Protein AF-A0A6C0M3V6-F1 (afdb_monomer_lite)

Sequence (101 aa):
MEVSLEPFSDPSEGSTYETRILYTGLGRVNLHTRMLQYMQPLSNGCVYFRETPMPDGIVSRIYHTEYARVTEYTKPRRWKEVVGDKVFHFTVCGSLTPKQT

pLDDT: mean 81.58, std 15.35, range [33.03, 96.81]

Organism: NCBI:txid1070528

Secondary structure (DSSP, 8-state):
-----------S-EEEEEEEEEEETTEEEETTTTEEEEEEE-TTS-EEEEEEEPPSS----EEEEEEEEEEEETTTTEEEEEETTEEEEEE----------

Foldseek 3Di:
DDDPDDDDDDDPDWDKDKFKWFQAPQAIATPVVQWGWDWDQDPVRAIDIDIDHNDPDDSPDGPDMWIWIKIFGDPPGKMWIDTPPDIDIDGDPDDDDPPDD

Radius of gyration: 14.96 Å; chains: 1; bounding box: 40×27×36 Å

Structure (mmCIF, N/CA/C/O backbone):
data_AF-A0A6C0M3V6-F1
#
_entry.id   AF-A0A6C0M3V6-F1
#
loop_
_atom_site.group_PDB
_atom_site.id
_atom_site.type_symbol
_atom_site.label_atom_id
_atom_site.label_alt_id
_atom_site.label_comp_id
_atom_site.label_asym_id
_atom_site.label_entity_id
_atom_site.label_seq_id
_atom_site.pdbx_PDB_ins_code
_atom_site.Cartn_x
_atom_site.Cartn_y
_atom_site.Cartn_z
_atom_site.occupancy
_atom_site.B_iso_or_equiv
_atom_site.auth_seq_id
_atom_site.auth_comp_id
_atom_site.auth_asym_id
_atom_site.auth_atom_id
_atom_site.pdbx_PDB_model_num
ATOM 1 N N . MET A 1 1 ? -11.832 2.484 24.920 1.00 42.31 1 MET A N 1
ATOM 2 C CA . MET A 1 1 ? -12.353 3.382 23.870 1.00 42.31 1 MET A CA 1
ATOM 3 C C . MET A 1 1 ? -13.011 2.489 22.842 1.00 42.31 1 MET A C 1
ATOM 5 O O . MET A 1 1 ? -12.295 1.757 22.170 1.00 42.31 1 MET A O 1
ATOM 9 N N . GLU A 1 2 ? -14.340 2.457 22.800 1.00 33.03 2 GLU A N 1
ATOM 10 C CA . GLU A 1 2 ? -15.056 1.810 21.699 1.00 33.03 2 GLU A CA 1
ATOM 11 C C . GLU A 1 2 ? -14.841 2.652 20.443 1.00 33.03 2 GLU A C 1
ATOM 13 O O . GLU A 1 2 ? -15.177 3.835 20.407 1.00 33.03 2 GLU A O 1
ATOM 18 N N . VAL A 1 3 ? -14.197 2.059 19.442 1.00 43.19 3 VAL A N 1
ATOM 19 C CA . VAL A 1 3 ? -14.061 2.666 18.121 1.00 43.19 3 VAL A CA 1
ATOM 20 C C . VAL A 1 3 ? -15.356 2.355 17.385 1.00 43.19 3 VAL A C 1
ATOM 22 O O . VAL A 1 3 ? -15.568 1.225 16.954 1.00 43.19 3 VAL A O 1
ATOM 25 N N . SER A 1 4 ? -16.243 3.344 17.287 1.00 41.16 4 SER A N 1
ATOM 26 C CA . SER A 1 4 ? -17.413 3.240 16.419 1.00 41.16 4 SER A CA 1
ATOM 27 C C . SER A 1 4 ? -16.927 3.253 14.969 1.00 41.16 4 SER A C 1
ATOM 29 O O . SER A 1 4 ? -16.350 4.240 14.509 1.00 41.16 4 SER A O 1
ATOM 31 N N . LEU A 1 5 ? -17.076 2.127 14.273 1.00 48.38 5 LEU A N 1
ATOM 32 C CA . LEU A 1 5 ? -16.750 2.008 12.856 1.00 48.38 5 LEU A CA 1
ATOM 33 C C . LEU A 1 5 ? -17.940 2.540 12.058 1.00 48.38 5 LEU A C 1
ATOM 35 O O . LEU A 1 5 ? -18.924 1.830 11.859 1.00 48.38 5 LEU A O 1
ATOM 39 N N . GLU A 1 6 ? -17.872 3.795 11.617 1.00 55.53 6 GLU A N 1
ATOM 40 C CA . GLU A 1 6 ? -18.843 4.284 10.640 1.00 55.53 6 GLU A CA 1
ATOM 41 C C . GLU A 1 6 ? -18.707 3.510 9.318 1.00 55.53 6 GLU A C 1
ATOM 43 O O . GLU A 1 6 ? -17.590 3.144 8.929 1.00 55.53 6 GLU A O 1
ATOM 48 N N . PRO A 1 7 ? -19.820 3.238 8.612 1.00 55.28 7 PRO A N 1
ATOM 49 C CA . PRO A 1 7 ? -19.776 2.558 7.326 1.00 55.28 7 PRO A CA 1
ATOM 50 C C . PRO A 1 7 ? -18.907 3.339 6.332 1.00 55.28 7 PRO A C 1
ATOM 52 O O . PRO A 1 7 ? -19.003 4.560 6.208 1.00 55.28 7 PRO A O 1
ATOM 55 N N . PHE A 1 8 ? -18.044 2.620 5.611 1.00 55.66 8 PHE A N 1
ATOM 56 C CA . PHE A 1 8 ? -17.175 3.198 4.590 1.00 55.66 8 PHE A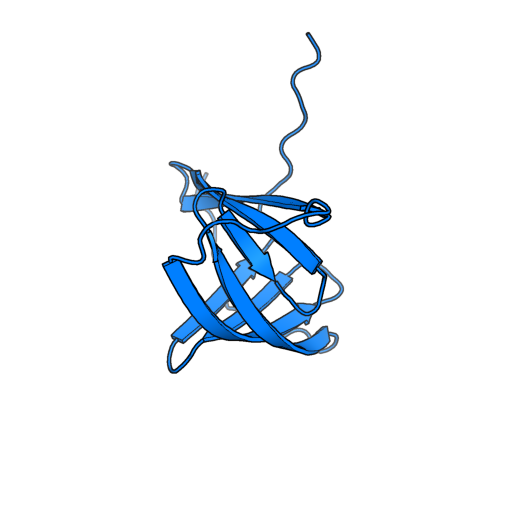 CA 1
ATOM 57 C C . PHE A 1 8 ? -18.022 3.788 3.450 1.00 55.66 8 PHE A C 1
ATOM 59 O O . PHE A 1 8 ? -18.568 3.054 2.629 1.00 55.66 8 PHE A O 1
ATOM 66 N N . SER A 1 9 ? -18.134 5.115 3.393 1.00 59.28 9 SER A N 1
ATOM 67 C CA . SER A 1 9 ? -18.608 5.836 2.211 1.00 59.28 9 SER A CA 1
ATOM 68 C C . SER A 1 9 ? -17.403 6.155 1.328 1.00 59.28 9 SER A C 1
ATOM 70 O O . SER A 1 9 ? -16.513 6.873 1.794 1.00 59.28 9 SER A O 1
ATOM 72 N N . ASP A 1 10 ? -17.363 5.647 0.092 1.00 57.88 10 ASP A N 1
ATOM 73 C CA . ASP A 1 10 ? -16.325 6.000 -0.889 1.00 57.88 10 ASP A CA 1
ATOM 74 C C . ASP A 1 10 ? -16.299 7.538 -1.050 1.00 57.88 10 ASP A C 1
ATOM 76 O O . ASP A 1 10 ? -17.295 8.116 -1.497 1.00 57.88 10 ASP A O 1
ATOM 80 N N . PRO A 1 11 ? -15.224 8.237 -0.636 1.00 61.09 11 PRO A N 1
ATOM 81 C CA . PRO A 1 11 ? -15.121 9.681 -0.824 1.00 61.09 11 PRO A CA 1
ATOM 82 C C . PRO A 1 11 ? -15.205 10.037 -2.313 1.00 61.09 11 PRO A C 1
ATOM 84 O O . PRO A 1 11 ? -14.593 9.371 -3.145 1.00 61.09 11 PRO A O 1
ATOM 87 N N . SER A 1 12 ? -15.921 11.116 -2.649 1.00 61.16 12 SER A N 1
ATOM 88 C CA . SER A 1 12 ? -16.093 11.578 -4.037 1.00 61.16 12 SER A CA 1
ATOM 89 C C . SER A 1 12 ? -14.795 12.059 -4.697 1.00 61.16 12 SER A C 1
ATOM 91 O O . SER A 1 12 ? -14.757 12.229 -5.911 1.00 61.16 12 SER A O 1
ATOM 93 N N . GLU A 1 13 ? -13.739 12.281 -3.910 1.00 75.56 13 GLU A N 1
ATOM 94 C CA . GLU A 1 13 ? -12.446 12.778 -4.373 1.00 75.56 13 GLU A CA 1
ATOM 95 C C . GLU A 1 13 ? -11.306 11.860 -3.912 1.00 75.56 13 GLU A C 1
ATOM 97 O O . GLU A 1 13 ? -11.015 11.720 -2.720 1.00 75.56 13 GLU A O 1
ATOM 102 N N . GLY A 1 14 ? -10.637 11.243 -4.883 1.00 79.75 14 GLY A N 1
ATOM 103 C CA . GLY A 1 14 ? -9.436 10.448 -4.670 1.00 79.75 14 GLY A CA 1
ATOM 104 C C . GLY A 1 14 ? -8.726 10.139 -5.984 1.00 79.75 14 GLY A C 1
ATOM 105 O O . GLY A 1 14 ? -9.337 10.158 -7.054 1.00 79.75 14 GLY A O 1
ATOM 106 N N . SER A 1 15 ? -7.427 9.868 -5.915 1.00 89.31 15 SER A N 1
ATOM 107 C CA . SER A 1 15 ? -6.638 9.404 -7.057 1.00 89.31 15 SER A CA 1
ATOM 108 C C . SER A 1 15 ? -6.503 7.888 -6.994 1.00 89.31 15 SER A C 1
ATOM 110 O O . SER A 1 15 ? -6.229 7.318 -5.940 1.00 89.31 15 SER A O 1
ATOM 112 N N . THR A 1 16 ? -6.720 7.220 -8.126 1.00 93.00 16 THR A N 1
ATOM 113 C CA . THR A 1 16 ? -6.524 5.770 -8.240 1.00 93.00 16 THR A CA 1
ATOM 114 C C . THR A 1 16 ? -5.341 5.479 -9.142 1.00 93.00 16 THR A C 1
ATOM 116 O O . THR A 1 16 ? -5.239 6.043 -10.230 1.00 93.00 16 THR A O 1
ATOM 119 N N . TYR A 1 17 ? -4.473 4.573 -8.707 1.00 94.94 17 TYR A N 1
ATOM 120 C CA . TYR A 1 17 ? -3.353 4.090 -9.498 1.00 94.94 17 TYR A CA 1
ATOM 121 C C . TYR A 1 17 ? -3.156 2.586 -9.330 1.00 94.94 17 TYR A C 1
ATOM 123 O O . TYR A 1 17 ? -3.503 1.985 -8.311 1.00 94.94 17 TYR A O 1
ATOM 131 N N . GLU A 1 18 ? -2.580 1.971 -10.356 1.00 96.81 18 GLU A N 1
ATOM 132 C CA . GLU A 1 18 ? -2.133 0.584 -10.312 1.00 96.81 18 GLU A CA 1
ATOM 133 C C . GLU A 1 18 ? -0.648 0.536 -9.959 1.00 96.81 18 GLU A C 1
ATOM 135 O O . GLU A 1 18 ? 0.158 1.339 -10.434 1.00 96.81 18 GLU A O 1
ATOM 140 N N . THR A 1 19 ? -0.278 -0.401 -9.094 1.00 96.62 19 THR A N 1
ATOM 141 C CA . THR A 1 19 ? 1.094 -0.568 -8.623 1.00 96.62 19 THR A CA 1
ATOM 142 C C . THR A 1 19 ? 1.406 -2.039 -8.382 1.00 96.62 19 THR A C 1
ATOM 144 O O . THR A 1 19 ? 0.521 -2.899 -8.352 1.00 96.62 19 THR A O 1
ATOM 147 N N . ARG A 1 20 ? 2.691 -2.331 -8.181 1.00 95.75 20 ARG A N 1
ATOM 148 C CA . ARG A 1 20 ? 3.121 -3.580 -7.556 1.00 95.75 20 ARG A CA 1
ATOM 149 C C . ARG A 1 20 ? 3.620 -3.274 -6.157 1.00 95.75 20 ARG A C 1
ATOM 151 O O . ARG A 1 20 ? 4.420 -2.355 -5.964 1.00 95.75 20 ARG A O 1
ATOM 158 N N . ILE A 1 21 ? 3.161 -4.074 -5.208 1.00 94.75 21 ILE A N 1
ATOM 159 C CA . ILE A 1 21 ? 3.654 -4.080 -3.841 1.00 94.75 21 ILE A CA 1
ATOM 160 C C . ILE A 1 21 ? 4.693 -5.191 -3.729 1.00 94.75 21 ILE A C 1
ATOM 162 O O . ILE A 1 21 ? 4.384 -6.361 -3.951 1.00 94.75 21 ILE A O 1
ATOM 166 N N . LEU A 1 22 ? 5.933 -4.823 -3.408 1.00 93.62 22 LEU A N 1
ATOM 167 C CA . LEU A 1 22 ? 7.025 -5.773 -3.197 1.00 93.62 22 LEU A CA 1
ATOM 168 C C . LEU A 1 22 ? 7.191 -6.032 -1.705 1.00 93.62 22 LEU A C 1
ATOM 170 O O . LEU A 1 22 ? 7.514 -5.114 -0.957 1.00 93.62 22 LEU A O 1
ATOM 174 N N . TYR A 1 23 ? 7.019 -7.272 -1.270 1.00 92.81 23 TYR A N 1
ATOM 175 C CA . TYR A 1 23 ? 7.224 -7.659 0.121 1.00 92.81 23 TYR A CA 1
ATOM 176 C C . TYR A 1 23 ? 8.687 -8.005 0.361 1.00 92.81 23 TYR A C 1
ATOM 178 O O . TYR A 1 23 ? 9.274 -8.841 -0.327 1.00 92.81 23 TYR A O 1
ATOM 186 N N . THR A 1 24 ? 9.272 -7.362 1.361 1.00 90.44 24 THR A N 1
ATOM 187 C CA . THR A 1 24 ? 10.692 -7.440 1.708 1.00 90.44 24 THR A CA 1
ATOM 188 C C . THR A 1 24 ? 10.843 -7.824 3.179 1.00 90.44 24 THR A C 1
ATOM 190 O O . THR A 1 24 ? 9.866 -7.908 3.919 1.00 90.44 24 THR A O 1
ATOM 193 N N . GLY A 1 25 ? 12.080 -8.015 3.636 1.00 86.19 25 GLY A N 1
ATOM 194 C CA . GLY A 1 25 ? 12.353 -8.287 5.053 1.00 86.19 25 GLY A CA 1
ATOM 195 C C . G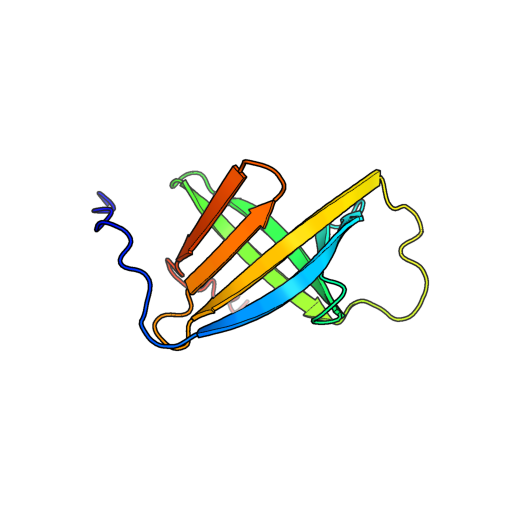LY A 1 25 ? 12.159 -7.072 5.968 1.00 86.19 25 GLY A C 1
ATOM 196 O O . GLY A 1 25 ? 12.141 -7.231 7.181 1.00 86.19 25 GLY A O 1
ATOM 197 N N . LEU A 1 26 ? 12.027 -5.868 5.400 1.00 84.81 26 LEU A N 1
ATOM 198 C CA . LEU A 1 26 ? 11.947 -4.598 6.133 1.00 84.81 26 LEU A CA 1
ATOM 199 C C . LEU A 1 26 ? 10.548 -3.962 6.082 1.00 84.81 26 LEU A C 1
ATOM 201 O O . LEU A 1 26 ? 10.342 -2.874 6.614 1.00 84.81 26 LEU A O 1
ATOM 205 N N . GLY A 1 27 ? 9.591 -4.621 5.429 1.00 90.50 27 GLY A N 1
ATOM 206 C CA . GLY A 1 27 ? 8.271 -4.077 5.124 1.00 90.50 27 GLY A CA 1
ATOM 207 C C . GLY A 1 27 ? 7.911 -4.328 3.668 1.00 90.50 27 GLY A C 1
ATOM 208 O O . GLY A 1 27 ? 8.388 -5.288 3.056 1.00 90.50 27 GLY A O 1
ATOM 209 N N . ARG A 1 28 ? 7.097 -3.453 3.087 1.00 93.38 28 ARG A N 1
ATOM 210 C CA . ARG A 1 28 ? 6.668 -3.565 1.689 1.00 93.38 28 ARG A CA 1
ATOM 211 C C . ARG A 1 28 ? 6.962 -2.287 0.915 1.00 93.38 28 ARG A C 1
ATOM 213 O O . ARG A 1 28 ? 6.921 -1.205 1.483 1.00 93.38 28 ARG A O 1
ATOM 220 N N . VAL A 1 29 ? 7.264 -2.396 -0.369 1.00 93.38 29 VAL A N 1
ATOM 221 C CA . VAL A 1 29 ? 7.557 -1.245 -1.228 1.00 93.38 29 VAL A CA 1
ATOM 222 C C . VAL A 1 29 ? 6.406 -1.039 -2.194 1.00 93.38 29 VAL A C 1
ATOM 224 O O . VAL A 1 29 ? 6.065 -1.957 -2.937 1.00 93.38 29 VAL A O 1
ATOM 227 N N . ASN A 1 30 ? 5.848 0.169 -2.219 1.00 93.69 30 ASN A N 1
ATOM 228 C CA . ASN A 1 30 ? 4.930 0.591 -3.271 1.00 93.69 30 ASN A CA 1
ATOM 229 C C . ASN A 1 30 ? 5.745 1.163 -4.437 1.00 93.69 30 ASN A C 1
ATOM 231 O O . ASN A 1 30 ? 6.384 2.206 -4.294 1.00 93.69 30 ASN A O 1
ATOM 235 N N . LEU A 1 31 ? 5.747 0.481 -5.587 1.00 93.06 31 LEU A N 1
ATOM 236 C CA . LEU A 1 31 ? 6.563 0.899 -6.733 1.00 93.06 31 LEU A CA 1
ATOM 237 C C . LEU A 1 31 ? 6.106 2.209 -7.381 1.00 93.06 31 LEU A C 1
ATOM 239 O O . LEU A 1 31 ? 6.938 2.899 -7.964 1.00 93.06 31 LEU A O 1
ATOM 243 N N . HIS A 1 32 ? 4.826 2.565 -7.262 1.00 94.69 32 HIS A N 1
ATOM 244 C CA . HIS A 1 32 ? 4.300 3.825 -7.782 1.00 94.69 32 HIS A CA 1
ATOM 245 C C . HIS A 1 32 ? 4.868 5.023 -7.013 1.00 94.69 32 HIS A C 1
ATOM 247 O O . HIS A 1 32 ? 5.431 5.935 -7.611 1.00 94.69 32 HIS A O 1
ATOM 253 N N . THR A 1 33 ? 4.782 4.997 -5.680 1.00 92.69 33 THR A N 1
ATOM 254 C CA . THR A 1 33 ? 5.255 6.100 -4.826 1.00 92.69 33 THR A CA 1
ATOM 255 C C . THR A 1 33 ? 6.741 6.003 -4.480 1.00 92.69 33 THR A C 1
ATOM 257 O O . THR A 1 33 ? 7.319 6.962 -3.978 1.00 92.69 33 THR A O 1
ATOM 260 N N . ARG A 1 34 ? 7.373 4.851 -4.745 1.00 92.38 34 ARG A N 1
ATOM 261 C CA . ARG A 1 34 ? 8.755 4.520 -4.358 1.00 92.38 34 ARG A CA 1
ATOM 262 C C . ARG A 1 34 ? 9.009 4.684 -2.858 1.00 92.38 34 ARG A C 1
ATOM 264 O O . ARG A 1 34 ? 10.097 5.080 -2.440 1.00 92.38 34 ARG A O 1
ATOM 271 N N . MET A 1 35 ? 8.016 4.327 -2.049 1.00 93.06 35 MET A N 1
ATOM 272 C CA . MET A 1 35 ? 8.099 4.368 -0.591 1.00 93.06 35 MET A CA 1
ATOM 273 C C . MET A 1 35 ? 8.225 2.956 -0.016 1.00 93.06 35 MET A C 1
ATOM 275 O O . MET A 1 35 ? 7.476 2.050 -0.392 1.00 93.06 35 MET A O 1
ATOM 279 N N . LEU A 1 36 ? 9.153 2.784 0.926 1.00 92.56 36 LEU A N 1
ATOM 280 C CA . LEU A 1 36 ? 9.170 1.660 1.854 1.00 92.56 36 LEU A CA 1
ATOM 281 C C . LEU A 1 36 ? 8.132 1.923 2.947 1.00 92.56 36 LEU A C 1
ATOM 283 O O . LEU A 1 36 ? 8.195 2.922 3.662 1.00 92.56 36 LEU A O 1
ATOM 287 N N . GLN A 1 37 ? 7.190 1.003 3.068 1.00 92.75 37 GLN A N 1
ATOM 288 C CA . GLN A 1 37 ? 6.080 1.037 3.999 1.00 92.75 37 GLN A CA 1
ATOM 289 C C . GLN A 1 37 ? 6.299 -0.006 5.095 1.00 92.75 37 GLN A C 1
ATOM 291 O O . GLN A 1 37 ? 6.423 -1.206 4.826 1.00 92.75 37 GLN A O 1
ATOM 296 N N . TYR A 1 38 ? 6.315 0.457 6.338 1.00 91.56 38 TYR A N 1
ATOM 297 C CA . TYR A 1 38 ? 6.348 -0.374 7.531 1.00 91.56 38 TYR A CA 1
ATOM 298 C C . TYR A 1 38 ? 4.958 -0.409 8.165 1.00 91.56 38 TYR A C 1
ATOM 300 O O . TYR A 1 38 ? 4.359 0.637 8.418 1.00 91.56 38 TYR A O 1
ATOM 308 N N . MET A 1 39 ? 4.460 -1.619 8.413 1.00 90.31 39 MET A N 1
ATOM 309 C CA . MET A 1 39 ? 3.162 -1.884 9.028 1.00 90.31 39 MET A CA 1
ATOM 310 C C . MET A 1 39 ? 3.363 -2.740 10.270 1.00 90.31 39 MET A C 1
ATOM 312 O O . MET A 1 39 ? 3.851 -3.865 10.173 1.00 90.31 39 MET A O 1
ATOM 316 N N . GLN A 1 40 ? 2.961 -2.226 11.428 1.00 89.50 40 GLN A N 1
ATOM 317 C CA . GLN A 1 40 ? 3.015 -2.954 12.690 1.00 89.50 40 GLN A CA 1
ATOM 318 C C . GLN A 1 40 ? 1.635 -2.952 13.356 1.00 89.50 40 GLN A C 1
ATOM 320 O O . GLN A 1 40 ? 1.160 -1.888 13.756 1.00 89.50 40 GLN A O 1
ATOM 325 N N . PRO A 1 41 ? 0.978 -4.116 13.489 1.00 89.06 41 PRO A N 1
ATOM 326 C CA . PRO A 1 41 ? -0.265 -4.224 14.240 1.00 89.06 41 PRO A CA 1
ATOM 327 C C . PRO A 1 41 ? -0.079 -3.783 15.694 1.00 89.06 41 PRO A C 1
ATOM 329 O O . PRO A 1 41 ? 0.919 -4.115 16.336 1.00 89.06 41 PRO A O 1
ATOM 332 N N . LEU A 1 42 ? -1.055 -3.049 16.214 1.00 87.00 42 LEU A N 1
ATOM 333 C CA . LEU A 1 42 ? -1.148 -2.636 17.609 1.00 87.00 42 LEU A CA 1
ATOM 334 C C . LEU A 1 42 ? -2.259 -3.431 18.309 1.00 87.00 42 LEU A C 1
ATOM 336 O O . LEU A 1 42 ? -3.183 -3.940 17.675 1.00 87.00 42 LEU A O 1
ATOM 340 N N . SER A 1 43 ? -2.206 -3.512 19.639 1.00 88.94 43 SER A N 1
ATOM 341 C CA . SER A 1 43 ? -3.179 -4.269 20.446 1.00 88.94 43 SER A CA 1
ATOM 342 C C . SER A 1 43 ? -4.606 -3.710 20.403 1.00 88.94 43 SER A C 1
ATOM 344 O O . SER A 1 43 ? -5.551 -4.405 20.761 1.00 88.94 43 SER A O 1
ATOM 346 N N . ASN A 1 44 ? -4.779 -2.467 19.956 1.00 84.25 44 ASN A N 1
ATOM 347 C CA . ASN A 1 44 ? -6.068 -1.785 19.847 1.00 84.25 44 ASN A CA 1
ATOM 348 C C . ASN A 1 44 ? -6.743 -1.967 18.473 1.00 84.25 44 ASN A C 1
ATOM 350 O O . ASN A 1 44 ? -7.638 -1.196 18.133 1.00 84.25 44 ASN A O 1
ATOM 354 N N . GLY A 1 45 ? -6.279 -2.917 17.655 1.00 82.56 45 GLY A N 1
ATOM 355 C CA . GLY A 1 45 ? -6.813 -3.155 16.310 1.00 82.56 45 GLY A CA 1
ATOM 356 C C . GLY A 1 45 ? -6.396 -2.115 15.264 1.00 82.56 45 GLY A C 1
ATOM 357 O O . GLY A 1 45 ? -6.806 -2.218 14.112 1.00 82.56 45 GLY A O 1
ATOM 358 N N . CYS A 1 46 ? -5.570 -1.129 15.627 1.00 85.44 46 CYS A N 1
ATOM 359 C CA . CYS A 1 46 ? -4.944 -0.223 14.667 1.00 85.44 46 CYS A CA 1
ATOM 360 C C . CYS A 1 46 ? -3.638 -0.820 14.129 1.00 85.44 46 CYS A C 1
ATOM 362 O O . CYS A 1 46 ? -3.027 -1.694 14.742 1.00 85.44 46 CYS A O 1
ATOM 364 N N . VAL A 1 47 ? -3.163 -0.292 13.005 1.00 88.00 47 VAL A N 1
ATOM 365 C CA . VAL A 1 47 ? -1.831 -0.591 12.471 1.00 88.00 47 VAL A CA 1
ATOM 366 C C . VAL A 1 47 ? -1.013 0.691 12.514 1.00 88.00 47 VAL A C 1
ATOM 368 O O . VAL A 1 47 ? -1.431 1.717 11.977 1.00 88.00 47 VAL A O 1
ATOM 371 N N . TYR A 1 48 ? 0.157 0.646 13.151 1.00 88.44 48 TYR A N 1
ATOM 372 C CA . TYR A 1 48 ? 1.152 1.690 12.976 1.00 88.44 48 TYR A CA 1
ATOM 373 C C . TYR A 1 48 ? 1.695 1.606 11.555 1.00 88.44 48 TYR A C 1
ATOM 375 O O . TYR A 1 48 ? 2.229 0.575 11.143 1.00 88.44 48 TYR A O 1
ATOM 383 N N . PHE A 1 49 ? 1.541 2.701 10.821 1.00 90.00 49 PHE A N 1
ATOM 384 C CA . PHE A 1 49 ? 1.975 2.819 9.444 1.00 90.00 49 PHE A CA 1
ATOM 385 C C . PHE A 1 49 ? 3.009 3.932 9.329 1.00 90.00 49 PHE A C 1
ATOM 387 O O . PHE A 1 49 ? 2.760 5.074 9.724 1.00 90.00 49 PHE A O 1
ATOM 394 N N . ARG A 1 50 ? 4.175 3.593 8.783 1.00 90.31 50 ARG A N 1
ATOM 395 C CA . ARG A 1 50 ? 5.253 4.540 8.510 1.00 90.31 50 ARG A CA 1
ATOM 396 C C . ARG A 1 50 ? 5.736 4.355 7.086 1.00 90.31 50 ARG A C 1
ATOM 398 O O . ARG A 1 50 ? 5.981 3.232 6.661 1.00 90.31 50 ARG A O 1
ATOM 405 N N . GLU A 1 51 ? 5.949 5.466 6.398 1.00 91.62 51 GLU A N 1
ATOM 406 C CA . GLU A 1 51 ? 6.555 5.480 5.073 1.00 91.62 51 GLU A CA 1
ATOM 407 C C . GLU A 1 51 ? 7.900 6.198 5.127 1.00 91.62 51 GLU A C 1
ATOM 409 O O . GLU A 1 51 ? 8.050 7.230 5.785 1.00 91.62 51 GLU A O 1
ATOM 414 N N . THR A 1 52 ? 8.880 5.653 4.422 1.00 90.81 52 THR A N 1
ATOM 415 C CA . THR A 1 52 ? 10.161 6.306 4.148 1.00 90.81 52 THR A CA 1
ATOM 416 C C . THR A 1 52 ? 10.487 6.140 2.669 1.00 90.81 52 THR A C 1
ATOM 418 O O . THR A 1 52 ? 10.101 5.119 2.097 1.00 90.81 52 THR A O 1
ATOM 421 N N . PRO A 1 53 ? 11.205 7.080 2.033 1.00 92.06 53 PRO A N 1
ATOM 422 C CA . PRO A 1 53 ? 11.712 6.866 0.681 1.00 92.06 53 PRO A CA 1
ATOM 423 C C . PRO A 1 53 ? 12.440 5.524 0.585 1.00 92.06 53 PRO A C 1
ATOM 425 O O . PRO A 1 53 ? 13.159 5.136 1.512 1.00 92.06 53 PRO A O 1
ATOM 428 N N . MET A 1 54 ? 12.211 4.787 -0.501 1.00 85.94 54 MET A N 1
ATOM 429 C CA . MET A 1 54 ? 12.935 3.545 -0.750 1.00 85.94 54 MET A CA 1
ATOM 430 C C . MET A 1 54 ? 14.441 3.860 -0.810 1.00 85.94 54 MET A C 1
ATOM 432 O O . MET A 1 54 ? 14.820 4.738 -1.585 1.00 85.94 54 MET A O 1
ATOM 436 N N . PRO A 1 55 ? 15.291 3.181 -0.017 1.00 77.25 55 PRO A N 1
ATOM 437 C CA . PRO A 1 55 ? 16.725 3.435 -0.031 1.00 77.25 55 PRO A CA 1
ATOM 438 C C . PRO A 1 55 ? 17.322 3.138 -1.410 1.00 77.25 55 PRO A C 1
ATOM 440 O O . PRO A 1 55 ? 16.921 2.183 -2.086 1.00 77.25 55 PRO A O 1
ATOM 443 N N . ASP A 1 56 ? 18.286 3.960 -1.818 1.00 75.19 56 ASP A N 1
ATOM 444 C CA . ASP A 1 56 ? 19.035 3.747 -3.051 1.00 75.19 56 ASP A CA 1
ATOM 445 C C . ASP A 1 56 ? 19.925 2.506 -2.902 1.00 75.19 56 ASP A C 1
ATOM 447 O O . ASP A 1 56 ? 20.759 2.423 -2.002 1.00 75.19 56 ASP A O 1
ATOM 451 N N . GLY A 1 57 ? 19.739 1.530 -3.792 1.00 65.19 57 GLY A N 1
ATOM 452 C CA . GLY A 1 57 ? 20.481 0.270 -3.773 1.00 65.19 57 GLY A CA 1
ATOM 453 C C . GLY A 1 57 ? 19.686 -0.894 -3.178 1.00 65.19 57 GLY A C 1
ATOM 454 O O . GLY A 1 57 ? 19.465 -0.986 -1.979 1.00 65.19 57 GLY A O 1
ATOM 455 N N . ILE A 1 58 ? 19.289 -1.799 -4.078 1.00 60.56 58 ILE A N 1
ATOM 456 C CA . ILE A 1 58 ? 18.907 -3.205 -3.878 1.00 60.56 58 ILE A CA 1
ATOM 457 C C . ILE A 1 58 ? 18.088 -3.505 -2.602 1.00 60.56 58 ILE A C 1
ATOM 459 O O . ILE A 1 58 ? 18.613 -3.785 -1.525 1.00 60.56 58 ILE A O 1
ATOM 463 N N . VAL A 1 59 ? 16.770 -3.649 -2.784 1.00 65.94 59 VAL A N 1
ATOM 464 C CA . VAL A 1 59 ? 15.971 -4.590 -1.982 1.00 65.94 59 VAL A CA 1
ATOM 465 C C . VAL A 1 59 ? 16.517 -5.994 -2.246 1.00 65.94 59 VAL A C 1
ATOM 467 O O . VAL A 1 59 ? 16.145 -6.647 -3.216 1.00 65.94 59 VAL A O 1
ATOM 470 N N . SER A 1 60 ? 17.470 -6.433 -1.420 1.00 68.25 60 SER A N 1
ATOM 471 C CA . SER A 1 60 ? 18.266 -7.649 -1.665 1.00 68.25 60 SER A CA 1
ATOM 472 C C . SER A 1 60 ? 17.440 -8.921 -1.737 1.00 68.25 60 SER A C 1
ATOM 474 O O . SER A 1 60 ? 17.884 -9.905 -2.327 1.00 68.25 60 SER A O 1
ATOM 476 N N . ARG A 1 61 ? 16.235 -8.904 -1.156 1.00 84.56 61 ARG A N 1
ATOM 477 C CA . ARG A 1 61 ? 15.283 -10.011 -1.193 1.00 84.56 61 ARG A CA 1
ATOM 478 C C . ARG A 1 61 ? 13.859 -9.486 -1.281 1.00 84.56 61 ARG A C 1
ATOM 480 O O . ARG A 1 61 ? 13.399 -8.760 -0.397 1.00 84.56 61 ARG A O 1
ATOM 487 N N . ILE A 1 62 ? 13.174 -9.910 -2.337 1.00 90.00 62 ILE A N 1
ATOM 488 C CA . ILE A 1 62 ? 11.727 -9.789 -2.489 1.00 90.00 62 ILE A CA 1
ATOM 489 C C . ILE A 1 62 ? 11.157 -11.180 -2.229 1.00 90.00 62 ILE A C 1
ATOM 491 O O . ILE A 1 62 ? 11.480 -12.127 -2.942 1.00 90.00 62 ILE A O 1
ATOM 495 N N . TYR A 1 63 ? 10.350 -11.304 -1.182 1.00 92.12 63 TYR A N 1
ATOM 496 C CA . TYR A 1 63 ? 9.750 -12.575 -0.771 1.00 92.12 63 TYR A CA 1
ATOM 497 C C . TYR A 1 63 ? 8.411 -12.826 -1.458 1.00 92.12 63 TYR A C 1
ATOM 499 O O . TYR A 1 63 ? 8.008 -13.973 -1.627 1.00 92.12 63 TYR A O 1
ATOM 507 N N . HIS A 1 64 ? 7.720 -11.757 -1.852 1.00 93.44 64 HIS A N 1
ATOM 508 C CA . HIS A 1 64 ? 6.444 -11.837 -2.543 1.00 93.44 64 HIS A CA 1
ATOM 509 C C . HIS A 1 64 ? 6.170 -10.547 -3.322 1.00 93.44 64 HIS A C 1
ATOM 511 O O . HIS A 1 64 ? 6.733 -9.493 -3.019 1.00 93.44 64 HIS A O 1
ATOM 517 N N . THR A 1 65 ? 5.302 -10.625 -4.324 1.00 94.25 65 THR A N 1
ATOM 518 C CA . THR A 1 65 ? 4.856 -9.474 -5.108 1.00 94.25 65 THR A CA 1
ATOM 519 C C . THR A 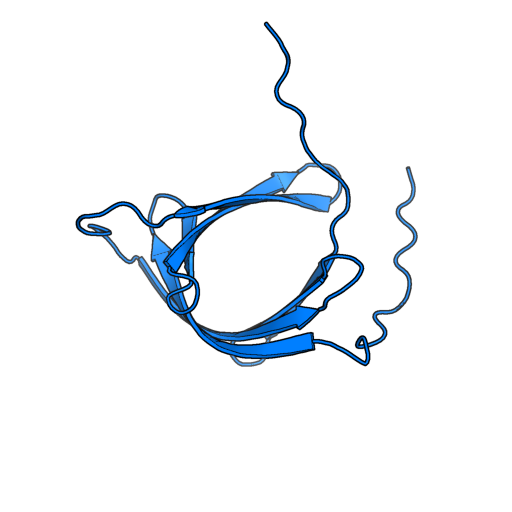1 65 ? 3.366 -9.596 -5.362 1.00 94.25 65 THR A C 1
ATOM 521 O O . THR A 1 65 ? 2.894 -10.657 -5.758 1.00 94.25 65 THR A O 1
ATOM 524 N N . GLU A 1 66 ? 2.650 -8.490 -5.204 1.00 94.75 66 GLU A N 1
ATOM 525 C CA . GLU A 1 66 ? 1.220 -8.413 -5.490 1.00 94.75 66 GLU A CA 1
ATOM 526 C C . GLU A 1 66 ? 0.927 -7.221 -6.394 1.00 94.75 66 GLU A C 1
ATOM 528 O O . GLU A 1 66 ? 1.520 -6.152 -6.245 1.00 94.75 66 GLU A O 1
ATOM 533 N N . TYR A 1 67 ? 0.003 -7.405 -7.334 1.00 96.69 67 TYR A N 1
ATOM 534 C CA . TYR A 1 67 ? -0.602 -6.284 -8.042 1.00 96.69 67 TYR A CA 1
ATOM 535 C C . TYR A 1 67 ? -1.673 -5.671 -7.149 1.00 96.69 67 TYR A C 1
ATOM 537 O O . TYR A 1 67 ? -2.548 -6.381 -6.652 1.00 96.69 67 TYR A O 1
ATOM 545 N N . ALA A 1 68 ? -1.600 -4.359 -6.967 1.00 95.56 68 ALA A N 1
ATOM 546 C CA . ALA A 1 68 ? -2.550 -3.616 -6.164 1.00 95.56 68 ALA A CA 1
ATOM 547 C C . ALA A 1 68 ? -3.115 -2.450 -6.970 1.00 95.56 68 ALA A C 1
ATOM 549 O O . ALA A 1 68 ? -2.382 -1.729 -7.651 1.00 95.56 68 ALA A O 1
ATOM 550 N N . ARG A 1 69 ? -4.423 -2.238 -6.845 1.00 96.19 69 ARG A N 1
ATOM 551 C CA . ARG A 1 69 ? -5.060 -0.976 -7.214 1.00 96.19 69 ARG A CA 1
ATOM 552 C C . ARG A 1 69 ? -5.243 -0.167 -5.944 1.00 96.19 69 ARG A C 1
ATOM 554 O O . ARG A 1 69 ? -5.970 -0.596 -5.047 1.00 96.19 69 ARG A O 1
ATOM 561 N N . VAL A 1 70 ? -4.556 0.963 -5.863 1.00 93.44 70 VAL A N 1
ATOM 562 C CA . VAL A 1 70 ? -4.576 1.843 -4.698 1.00 93.44 70 VAL A CA 1
ATOM 563 C C . VAL A 1 70 ? -5.430 3.054 -5.023 1.00 93.44 70 VAL A C 1
ATOM 565 O O . VAL A 1 70 ? -5.246 3.674 -6.068 1.00 93.44 70 VAL A O 1
ATOM 568 N N . THR A 1 71 ? -6.351 3.391 -4.128 1.00 92.81 71 THR A N 1
ATOM 569 C CA . THR A 1 71 ? -7.106 4.643 -4.177 1.00 92.81 71 THR A CA 1
ATOM 570 C C . THR A 1 71 ? -6.759 5.465 -2.947 1.00 92.81 71 THR A C 1
ATOM 572 O O . THR A 1 71 ? -7.015 5.024 -1.828 1.00 92.81 71 THR A O 1
ATOM 575 N N . GLU A 1 72 ? -6.175 6.643 -3.141 1.00 89.25 72 GLU A N 1
ATOM 576 C CA . GLU A 1 72 ? -5.856 7.598 -2.078 1.00 89.25 72 GLU A CA 1
ATOM 577 C C . GLU A 1 72 ? -6.911 8.703 -2.049 1.00 89.25 72 GLU A C 1
ATOM 579 O O . GLU A 1 72 ? -7.162 9.355 -3.062 1.00 89.25 72 GLU A O 1
ATOM 584 N N . TYR A 1 73 ? -7.528 8.930 -0.890 1.00 86.62 73 TYR A N 1
ATOM 585 C CA . TYR A 1 73 ? -8.575 9.937 -0.721 1.00 86.62 73 TYR A CA 1
ATOM 586 C C . TYR A 1 73 ? -8.036 11.181 -0.012 1.00 86.62 73 TYR A C 1
ATOM 588 O O . TYR A 1 73 ? -7.211 11.094 0.903 1.00 86.62 73 TYR A O 1
ATOM 596 N N . THR A 1 74 ? -8.527 12.352 -0.418 1.00 74.44 74 THR A N 1
ATOM 597 C CA . THR A 1 74 ? -7.958 13.650 -0.028 1.00 74.44 74 THR A CA 1
ATOM 598 C C . THR A 1 74 ? -8.199 14.023 1.436 1.00 74.44 74 THR A C 1
ATOM 600 O O . THR A 1 74 ? -7.263 14.516 2.070 1.00 74.44 74 THR A O 1
ATOM 603 N N . LYS A 1 75 ? -9.394 13.807 2.014 1.00 67.19 75 LYS A N 1
ATOM 604 C CA . LYS A 1 75 ? -9.686 14.119 3.434 1.00 67.19 75 LYS A CA 1
ATOM 605 C C . LYS A 1 75 ? -10.826 13.266 4.028 1.00 67.19 75 LYS A C 1
ATOM 607 O O . LYS A 1 75 ? -11.895 13.214 3.427 1.00 67.19 75 LYS A O 1
ATOM 612 N N . PRO A 1 76 ? -10.662 12.699 5.247 1.00 64.75 76 PRO A N 1
ATOM 613 C CA . PRO A 1 76 ? -9.392 12.482 5.959 1.00 64.75 76 PRO A CA 1
ATOM 614 C C . PRO A 1 76 ? -8.479 11.535 5.162 1.00 64.75 76 PRO A C 1
ATOM 616 O O . PRO A 1 76 ? -8.970 10.876 4.249 1.00 64.75 76 PRO A O 1
ATOM 619 N N . ARG A 1 77 ? -7.169 11.462 5.481 1.00 67.06 77 ARG A N 1
ATOM 620 C CA . ARG A 1 77 ? -6.232 10.554 4.785 1.00 67.06 77 ARG A CA 1
ATOM 621 C C . ARG A 1 77 ? -6.734 9.121 4.960 1.00 67.06 77 ARG A C 1
ATOM 623 O O . ARG A 1 77 ? -6.579 8.501 6.011 1.00 67.06 77 ARG A O 1
ATOM 630 N N . ARG A 1 78 ? -7.406 8.645 3.926 1.00 81.69 78 ARG A N 1
ATOM 631 C CA . ARG A 1 78 ? -7.937 7.302 3.780 1.00 81.69 78 ARG A CA 1
ATOM 632 C C . ARG A 1 78 ? -7.291 6.747 2.534 1.00 81.69 78 ARG A C 1
ATOM 634 O O . ARG A 1 78 ? -7.035 7.491 1.585 1.00 81.69 78 ARG A O 1
ATOM 641 N N . TRP A 1 79 ? -7.062 5.451 2.517 1.00 88.25 79 TRP A N 1
ATOM 642 C CA . TRP A 1 79 ? -6.768 4.796 1.260 1.00 88.25 79 TRP A CA 1
ATOM 643 C C . TRP A 1 79 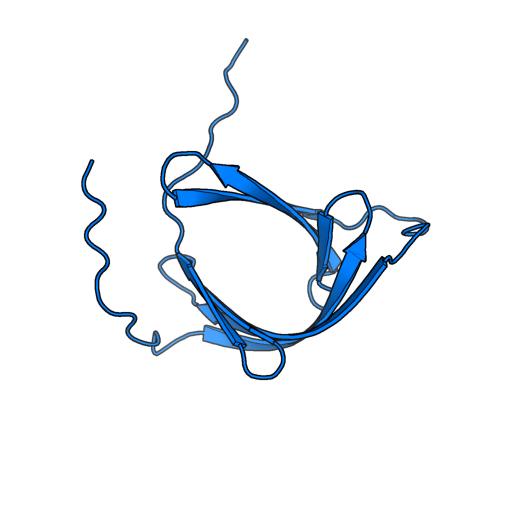? -7.356 3.398 1.239 1.00 88.25 79 TRP A C 1
ATOM 645 O O . TRP A 1 79 ? -7.678 2.805 2.273 1.00 88.25 79 TRP A O 1
ATOM 655 N N . LYS A 1 80 ? -7.532 2.900 0.027 1.00 90.75 80 LYS A N 1
ATOM 656 C CA . LYS A 1 80 ? -8.070 1.583 -0.268 1.00 90.75 80 LYS A CA 1
ATOM 657 C C . LYS A 1 80 ? -7.063 0.829 -1.113 1.00 90.75 80 LYS A C 1
ATOM 659 O O . LYS A 1 80 ? -6.482 1.402 -2.030 1.00 90.75 80 LYS A O 1
ATOM 664 N N . GLU A 1 81 ? -6.882 -0.449 -0.817 1.00 92.62 81 GLU A N 1
ATOM 665 C CA . GLU A 1 81 ? -6.054 -1.358 -1.608 1.00 92.62 81 GLU A CA 1
ATOM 666 C C . GLU A 1 81 ? -6.915 -2.526 -2.071 1.00 92.62 81 GLU A C 1
ATOM 668 O O . GLU A 1 81 ? -7.502 -3.237 -1.255 1.00 92.62 81 GLU A O 1
ATOM 673 N N . VAL A 1 82 ? -6.998 -2.725 -3.384 1.00 94.38 82 VAL A N 1
ATOM 674 C CA . VAL A 1 82 ? -7.596 -3.922 -3.978 1.00 94.38 82 VAL A CA 1
ATOM 675 C C . VAL A 1 82 ? -6.468 -4.822 -4.453 1.00 94.38 82 VAL A C 1
ATOM 677 O O . VAL A 1 82 ? -5.693 -4.424 -5.325 1.00 94.38 82 VAL A O 1
ATOM 680 N N . VAL A 1 83 ? -6.385 -6.021 -3.880 1.00 91.69 83 VAL A N 1
ATOM 681 C CA . VAL A 1 83 ? -5.349 -7.018 -4.166 1.00 91.69 83 VAL A CA 1
ATOM 682 C C . VAL A 1 83 ? -6.030 -8.347 -4.474 1.00 91.69 83 VAL A C 1
ATOM 684 O O . VAL A 1 83 ? -6.580 -8.995 -3.584 1.00 91.69 83 VAL A O 1
ATOM 687 N N . GLY A 1 84 ? -6.024 -8.739 -5.749 1.00 90.31 84 GLY A N 1
ATOM 688 C CA . GLY A 1 84 ? -6.799 -9.890 -6.215 1.00 90.31 84 GLY A CA 1
ATOM 689 C C . GLY A 1 84 ? -8.297 -9.697 -5.958 1.00 90.31 84 GLY A C 1
ATOM 690 O O . GLY A 1 84 ? -8.895 -8.740 -6.447 1.00 90.31 84 GLY A O 1
ATOM 691 N N . ASP A 1 85 ? -8.887 -10.604 -5.184 1.00 91.06 85 ASP A N 1
ATOM 692 C CA . ASP A 1 85 ? -10.285 -10.591 -4.740 1.00 91.06 85 ASP A CA 1
ATOM 693 C C . ASP A 1 85 ? -10.497 -9.900 -3.378 1.00 91.06 85 ASP A C 1
ATOM 695 O O . ASP A 1 85 ? -11.629 -9.775 -2.910 1.00 91.06 85 ASP A O 1
ATOM 699 N N . LYS A 1 86 ? -9.423 -9.424 -2.737 1.00 91.25 86 LYS A N 1
ATOM 700 C CA . LYS A 1 86 ? -9.464 -8.799 -1.410 1.00 91.25 86 LYS A CA 1
ATOM 701 C C . LYS A 1 86 ? -9.483 -7.282 -1.513 1.00 91.25 86 LYS A C 1
ATOM 703 O O . LYS A 1 86 ? -8.803 -6.686 -2.350 1.00 91.25 86 LYS A O 1
ATOM 708 N N . VAL A 1 87 ? -10.224 -6.655 -0.602 1.00 90.56 87 VAL A N 1
ATOM 709 C CA . VAL A 1 87 ? -10.302 -5.198 -0.471 1.00 90.56 87 VAL A CA 1
ATOM 710 C C . VAL A 1 87 ? -9.943 -4.799 0.954 1.00 90.56 87 VAL A C 1
ATOM 712 O O . VAL A 1 87 ? -10.586 -5.234 1.909 1.00 90.56 87 VAL A O 1
ATOM 715 N N . PHE A 1 88 ? -8.935 -3.944 1.087 1.00 89.19 88 PHE A N 1
ATOM 716 C CA . PHE A 1 88 ? -8.483 -3.385 2.354 1.00 89.19 88 PHE A CA 1
ATOM 717 C C . PHE A 1 88 ? -8.816 -1.896 2.410 1.00 89.19 88 PHE A C 1
ATOM 719 O O . PHE A 1 88 ? -8.576 -1.169 1.446 1.00 89.19 88 PHE A O 1
ATOM 726 N N . HIS A 1 89 ? -9.338 -1.440 3.548 1.00 88.25 89 HIS A N 1
ATOM 727 C CA . HIS A 1 89 ? -9.645 -0.034 3.798 1.00 88.25 89 HIS A CA 1
ATOM 728 C C . HIS A 1 89 ? -8.836 0.459 4.992 1.00 88.25 89 HIS A C 1
ATOM 730 O O . HIS A 1 89 ? -8.866 -0.144 6.065 1.00 88.25 89 HIS A O 1
ATOM 736 N N . PHE A 1 90 ? -8.143 1.576 4.808 1.00 87.25 90 PHE A N 1
ATOM 737 C CA . PHE A 1 90 ? -7.307 2.193 5.825 1.00 87.25 90 PHE A CA 1
ATOM 738 C C . PHE A 1 90 ? -7.821 3.597 6.116 1.00 87.25 90 PHE A C 1
ATOM 740 O O . PHE A 1 90 ? -8.048 4.399 5.208 1.00 87.25 90 PHE A O 1
ATOM 747 N N . THR A 1 91 ? -7.993 3.898 7.400 1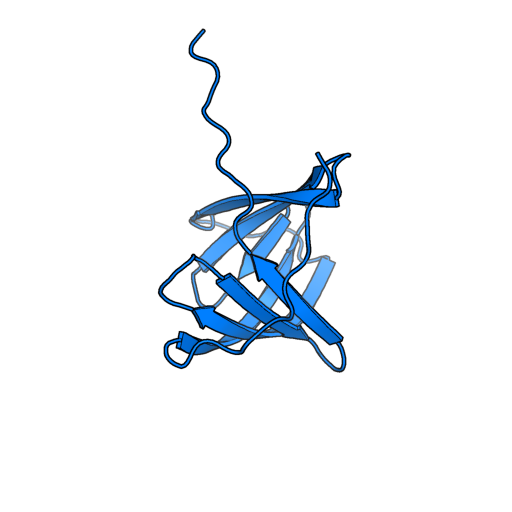.00 86.62 91 THR A N 1
ATOM 748 C CA . THR A 1 91 ? -8.339 5.233 7.893 1.00 86.62 91 THR A CA 1
ATOM 749 C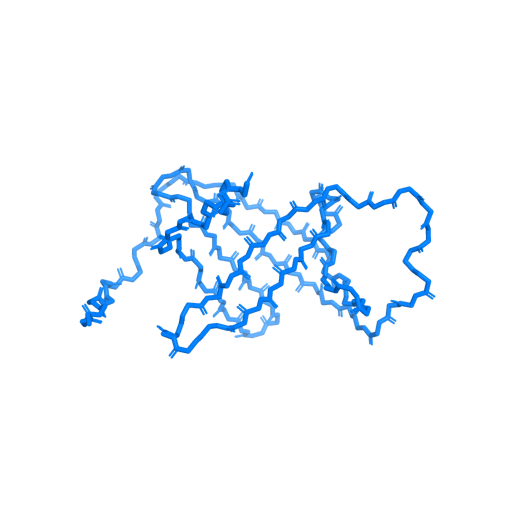 C . THR A 1 91 ? -7.328 5.626 8.958 1.00 86.62 91 THR A C 1
ATOM 751 O O . THR A 1 91 ? -6.957 4.803 9.794 1.00 86.62 91 THR A O 1
ATOM 754 N N . VAL A 1 92 ? -6.862 6.875 8.934 1.00 84.06 92 VAL A N 1
ATOM 755 C CA . VAL A 1 92 ? -5.974 7.383 9.986 1.00 84.06 92 VAL A CA 1
ATOM 756 C C . VAL A 1 92 ? -6.715 7.422 11.323 1.00 84.06 92 VAL A C 1
ATOM 758 O O . VAL A 1 92 ? -7.684 8.160 11.477 1.00 84.06 92 VAL A O 1
ATOM 761 N N . CYS A 1 93 ? -6.215 6.659 12.298 1.00 81.88 93 CYS A N 1
ATOM 762 C CA . CYS A 1 93 ? -6.732 6.635 13.672 1.00 81.88 93 CYS A CA 1
ATOM 763 C C . CYS A 1 93 ? -5.945 7.542 14.639 1.00 81.88 93 CYS A C 1
ATOM 765 O O . CYS A 1 93 ? -6.354 7.724 15.781 1.00 81.88 93 CYS A O 1
ATOM 767 N N . GLY A 1 94 ? -4.801 8.090 14.217 1.00 81.06 94 GLY A N 1
ATOM 768 C CA . GLY A 1 94 ? -3.947 8.950 15.039 1.00 81.06 94 GLY A CA 1
ATOM 769 C C . GLY A 1 94 ? -2.521 9.066 14.497 1.00 81.06 94 GLY A C 1
ATOM 770 O O . GLY A 1 94 ? -2.188 8.485 13.464 1.00 81.06 94 GLY A O 1
ATOM 771 N N . SER A 1 95 ? -1.669 9.807 15.206 1.00 79.62 95 SER A N 1
ATOM 772 C CA . SER A 1 95 ? -0.241 9.964 14.903 1.00 79.62 95 SER A CA 1
ATOM 773 C C . SER A 1 95 ? 0.603 9.640 16.132 1.00 79.62 95 SER A C 1
ATOM 775 O O . SER A 1 95 ? 0.300 10.120 17.223 1.00 79.62 95 SER A O 1
ATOM 777 N N . LEU A 1 96 ? 1.682 8.874 15.962 1.00 73.25 96 LEU A N 1
ATOM 778 C CA . LEU A 1 96 ? 2.670 8.688 17.024 1.00 73.25 96 LEU A CA 1
ATOM 779 C C . LEU A 1 96 ? 3.650 9.865 17.012 1.00 73.25 96 LEU A C 1
ATOM 781 O O . LEU A 1 96 ? 4.390 10.044 16.045 1.00 73.25 96 LEU A O 1
ATOM 785 N N . THR A 1 97 ? 3.669 10.658 18.079 1.00 73.56 97 THR A N 1
ATOM 786 C CA . THR A 1 97 ? 4.731 11.639 18.323 1.00 73.56 97 THR A CA 1
ATOM 787 C C . THR A 1 97 ? 5.944 10.929 18.933 1.00 73.56 97 THR A C 1
ATOM 789 O O . THR A 1 97 ? 5.774 10.131 19.860 1.00 73.56 97 THR A O 1
ATOM 792 N N . PRO A 1 98 ? 7.176 11.192 18.459 1.00 64.62 98 PRO A N 1
ATOM 793 C CA . PRO A 1 98 ? 8.375 10.723 19.144 1.00 64.62 98 PRO A CA 1
ATOM 794 C C . PRO A 1 98 ? 8.374 11.245 20.585 1.00 64.62 98 PRO A C 1
ATOM 796 O O . PRO A 1 98 ? 8.113 12.429 20.804 1.00 64.62 98 PRO A O 1
ATOM 799 N N . LYS A 1 99 ? 8.675 10.390 21.571 1.00 59.69 99 LYS A N 1
ATOM 800 C CA . LYS A 1 99 ? 8.971 10.876 22.924 1.00 59.69 99 LYS A CA 1
ATOM 801 C C . LYS A 1 99 ? 10.212 11.765 22.832 1.00 59.69 99 LYS A C 1
ATOM 803 O O . LYS A 1 99 ? 11.284 11.267 22.497 1.00 59.69 99 LYS A O 1
ATOM 808 N N . GLN A 1 100 ? 10.062 13.061 23.109 1.00 48.78 100 GLN A N 1
ATOM 809 C CA . GLN A 1 100 ? 11.212 13.913 23.407 1.00 48.78 100 GLN A CA 1
ATOM 810 C C . GLN A 1 100 ? 11.907 13.299 24.625 1.00 48.78 100 GLN A C 1
ATOM 812 O O . GLN A 1 100 ? 11.266 13.087 25.655 1.00 48.78 100 GLN A O 1
ATOM 817 N N . THR A 1 101 ? 13.160 12.896 24.436 1.00 47.53 101 THR A N 1
ATOM 818 C CA . THR A 1 101 ? 14.037 12.380 25.494 1.00 47.53 101 THR A CA 1
ATOM 819 C C . THR A 1 101 ? 14.987 13.492 25.890 1.00 47.53 101 THR A C 1
ATOM 821 O O . THR A 1 101 ? 15.406 14.223 24.963 1.00 47.53 101 THR A O 1
#